Protein AF-A0A5K1BNF3-F1 (afdb_monomer_lite)

pLDDT: mean 88.6, std 6.43, range [58.69, 97.5]

Sequence (71 aa):
PRDTQYISLGDGRKLCLECLDSAIMDNDECQPLYLEIRDFYEGLNMKVEQQIPLLLVERQALNEALEGEKQ

InterPro domains:
  IPR022087 Protein DA1-like domain [PF12315] (43-70)
  IPR045218 Protein DA1-like [PTHR24209] (1-71)

Organism: NCBI:txid210225

Radius of gyration: 16.96 Å; chains: 1; bounding box: 30×46×36 Å

Secondary structure (DSSP, 8-state):
-TT--EEE-SSS-EEEGGGGGG---SHHHHHHHHHHHHHHHHHTT----S--------HHHHHHHHHHTT-

Foldseek 3Di:
DVPFDWDDPVPRDIDTPVCPVVDDDFDVSCVVVVVVVQVVCVVVVNHDPDDDDDGDDDPVVVVVVVVVVVD

Structure (mmCIF, N/CA/C/O backbone):
data_AF-A0A5K1BNF3-F1
#
_entry.id   AF-A0A5K1BNF3-F1
#
loop_
_atom_site.group_PDB
_atom_site.id
_atom_site.type_symbol
_atom_site.label_atom_id
_atom_site.label_alt_id
_atom_site.label_comp_id
_atom_site.label_asym_id
_atom_site.label_entity_id
_atom_site.label_seq_id
_atom_site.pdbx_PDB_ins_code
_atom_site.Cartn_x
_atom_site.Cartn_y
_atom_site.Cartn_z
_atom_site.occupancy
_atom_site.B_iso_or_equiv
_atom_site.auth_seq_id
_atom_site.auth_comp_id
_atom_site.auth_asym_id
_atom_site.auth_atom_id
_atom_site.pdbx_PDB_model_num
ATOM 1 N N . PRO A 1 1 ? 12.104 -19.059 -8.774 1.00 62.28 1 PRO A N 1
ATOM 2 C CA . PRO A 1 1 ? 11.528 -19.716 -9.977 1.00 62.28 1 PRO A CA 1
ATOM 3 C C . PRO A 1 1 ? 12.347 -19.317 -11.213 1.00 62.28 1 PRO A C 1
ATOM 5 O O . PRO A 1 1 ? 12.733 -18.159 -11.309 1.00 62.28 1 PRO A O 1
ATOM 8 N N . ARG A 1 2 ? 12.721 -20.262 -12.087 1.00 69.88 2 ARG A N 1
ATOM 9 C CA . ARG A 1 2 ? 13.661 -19.995 -13.198 1.00 69.88 2 ARG A CA 1
ATOM 10 C C . ARG A 1 2 ? 13.053 -19.204 -14.369 1.00 69.88 2 ARG A C 1
ATOM 12 O O . ARG A 1 2 ? 13.819 -18.697 -15.175 1.00 69.88 2 ARG A O 1
ATOM 19 N N . ASP A 1 3 ? 11.732 -19.022 -14.384 1.00 82.62 3 ASP A N 1
ATOM 20 C CA . ASP A 1 3 ? 10.991 -18.404 -15.495 1.00 82.62 3 ASP A CA 1
ATOM 21 C C . ASP A 1 3 ? 10.253 -17.109 -15.107 1.00 82.62 3 ASP A C 1
ATOM 23 O O . ASP A 1 3 ? 9.412 -16.619 -15.857 1.00 82.62 3 ASP A O 1
ATOM 27 N N . THR A 1 4 ? 10.550 -16.533 -13.937 1.00 86.94 4 THR A N 1
ATOM 28 C CA . THR A 1 4 ? 9.926 -15.273 -13.513 1.00 86.94 4 THR A CA 1
ATOM 29 C C . THR A 1 4 ? 10.346 -14.145 -14.456 1.00 86.94 4 THR A C 1
ATOM 31 O O . THR A 1 4 ? 11.530 -13.825 -14.582 1.00 86.94 4 THR A O 1
ATOM 34 N N . GLN A 1 5 ? 9.366 -13.536 -15.118 1.00 91.50 5 GLN A N 1
ATOM 35 C CA . GLN A 1 5 ? 9.565 -12.380 -15.985 1.00 91.50 5 GLN A CA 1
ATOM 36 C C . GLN A 1 5 ? 9.500 -11.082 -15.180 1.00 91.50 5 GLN A C 1
ATOM 38 O O . GLN A 1 5 ? 8.816 -11.008 -14.157 1.00 91.50 5 GLN A O 1
ATOM 43 N N . TYR A 1 6 ? 10.204 -10.055 -15.655 1.00 93.62 6 TYR A N 1
ATOM 44 C CA . TYR A 1 6 ? 10.321 -8.776 -14.963 1.00 93.62 6 TYR A CA 1
ATOM 45 C C . TYR A 1 6 ? 10.083 -7.595 -15.903 1.00 93.62 6 TYR A C 1
ATOM 47 O O . TYR A 1 6 ? 10.564 -7.600 -17.037 1.00 93.62 6 TYR A O 1
ATOM 55 N N . ILE A 1 7 ? 9.433 -6.553 -15.388 1.00 93.75 7 ILE A N 1
ATOM 56 C CA . ILE A 1 7 ? 9.343 -5.223 -15.996 1.00 93.75 7 ILE A CA 1
ATOM 57 C C . ILE A 1 7 ? 10.288 -4.255 -15.275 1.00 93.75 7 ILE A C 1
ATOM 59 O O . ILE A 1 7 ? 10.517 -4.376 -14.072 1.00 93.75 7 ILE A O 1
ATOM 63 N N . SER A 1 8 ? 10.883 -3.311 -16.006 1.00 93.88 8 SER A N 1
ATOM 64 C CA . SER A 1 8 ? 11.698 -2.249 -15.405 1.00 93.88 8 SER A CA 1
ATOM 65 C C . SER A 1 8 ? 10.825 -1.058 -15.022 1.00 93.88 8 SER A C 1
ATOM 67 O O . SER A 1 8 ? 9.986 -0.646 -15.816 1.00 93.88 8 SER A O 1
ATOM 69 N N . LEU A 1 9 ? 11.061 -0.488 -13.838 1.00 88.69 9 LEU A N 1
ATOM 70 C CA . LEU A 1 9 ? 10.315 0.667 -13.320 1.00 88.69 9 LEU A CA 1
ATOM 71 C C . LEU A 1 9 ? 10.967 2.022 -13.659 1.00 88.69 9 LEU A C 1
ATOM 73 O O . LEU A 1 9 ? 10.544 3.055 -13.160 1.00 88.69 9 LEU A O 1
ATOM 77 N N . GLY A 1 10 ? 12.021 2.038 -14.482 1.00 88.00 10 GLY A N 1
ATOM 78 C CA . GLY A 1 10 ? 12.703 3.271 -14.906 1.00 88.00 10 GLY A CA 1
ATOM 79 C C . GLY A 1 10 ? 13.722 3.843 -13.909 1.00 88.00 10 GLY A C 1
ATOM 80 O O . GLY A 1 10 ? 14.604 4.590 -14.318 1.00 88.00 10 GLY A O 1
ATOM 81 N N . ASP A 1 11 ? 13.694 3.424 -12.642 1.00 86.56 11 ASP A N 1
ATOM 82 C CA . ASP A 1 11 ? 14.599 3.878 -11.570 1.00 86.56 11 ASP A CA 1
ATOM 83 C C . ASP A 1 11 ? 15.681 2.843 -11.187 1.00 86.56 11 ASP A C 1
ATOM 85 O O . ASP A 1 11 ? 16.293 2.901 -10.120 1.00 86.56 11 ASP A O 1
ATOM 89 N N . GLY A 1 12 ? 15.907 1.855 -12.057 1.00 89.81 12 GLY A N 1
ATOM 90 C CA . GLY A 1 12 ? 16.825 0.739 -11.818 1.00 89.81 12 GLY A CA 1
ATOM 91 C C . GLY A 1 12 ? 16.207 -0.432 -11.047 1.00 89.81 12 GLY A C 1
ATOM 92 O O . GLY A 1 12 ? 16.795 -1.519 -11.038 1.00 89.81 12 GLY A O 1
ATOM 93 N N . ARG A 1 13 ? 15.006 -0.275 -10.472 1.00 90.12 13 ARG A N 1
ATOM 94 C CA . ARG A 1 13 ? 14.240 -1.400 -9.924 1.00 90.12 13 ARG A CA 1
ATOM 95 C C . ARG A 1 13 ? 13.558 -2.198 -11.035 1.00 90.12 13 ARG A C 1
ATOM 97 O O . ARG A 1 13 ? 13.322 -1.729 -12.156 1.00 90.12 13 ARG A O 1
ATOM 104 N N . LYS A 1 14 ? 13.250 -3.449 -10.698 1.00 93.69 14 LYS A N 1
ATOM 105 C CA . LYS A 1 14 ? 12.503 -4.381 -11.539 1.00 93.69 14 LYS A CA 1
ATOM 106 C C . LYS A 1 14 ? 11.390 -5.013 -10.718 1.00 93.69 14 LYS A C 1
ATOM 108 O O . LYS A 1 14 ? 11.636 -5.421 -9.585 1.00 93.69 14 LYS A O 1
ATOM 113 N N . LEU A 1 15 ? 10.205 -5.118 -11.302 1.00 93.50 15 LEU A N 1
ATOM 114 C CA . LEU A 1 15 ? 9.040 -5.756 -10.700 1.00 93.50 15 LEU A CA 1
ATOM 115 C C . LEU A 1 15 ? 8.747 -7.057 -11.439 1.00 93.50 15 LEU A C 1
ATOM 117 O O . LEU A 1 15 ? 8.861 -7.105 -12.663 1.00 93.50 15 LEU A O 1
ATOM 121 N N . CYS A 1 16 ? 8.423 -8.121 -10.708 1.00 94.44 16 CYS A N 1
ATOM 122 C CA . CYS A 1 16 ? 8.037 -9.377 -11.337 1.00 94.44 16 CYS A CA 1
ATOM 123 C C . CYS A 1 16 ? 6.645 -9.243 -11.972 1.00 94.44 16 CYS A C 1
ATOM 125 O O . CYS A 1 16 ? 5.806 -8.535 -11.424 1.00 94.44 16 CYS A O 1
ATOM 127 N N . LEU A 1 17 ? 6.376 -9.898 -13.104 1.00 91.44 17 LEU A N 1
ATOM 128 C CA . LEU A 1 17 ? 5.062 -9.762 -13.753 1.00 91.44 17 LEU A CA 1
ATOM 129 C C . LEU A 1 17 ? 3.922 -10.285 -12.871 1.00 91.44 17 LEU A C 1
ATOM 131 O O . LEU A 1 17 ? 2.885 -9.645 -12.788 1.00 91.44 17 LEU A O 1
ATOM 135 N N . GLU A 1 18 ? 4.145 -11.380 -12.144 1.00 91.38 18 GLU A N 1
ATOM 136 C CA . GLU A 1 18 ? 3.190 -11.920 -11.160 1.00 91.38 18 GLU A CA 1
ATOM 137 C C . GLU A 1 18 ? 2.930 -10.949 -9.992 1.00 91.38 18 GLU A C 1
ATOM 139 O O . GLU A 1 18 ? 1.933 -11.067 -9.292 1.00 91.38 18 GLU A O 1
ATOM 144 N N . CYS A 1 19 ? 3.831 -9.988 -9.771 1.00 92.12 19 CYS A N 1
ATOM 145 C CA . CYS A 1 19 ? 3.752 -9.012 -8.693 1.00 92.12 19 CYS A CA 1
ATOM 146 C C . CYS A 1 19 ? 2.973 -7.755 -9.104 1.00 92.12 19 CYS A C 1
ATOM 148 O O . CYS A 1 19 ? 2.673 -6.953 -8.226 1.00 92.12 19 CYS A O 1
ATOM 150 N N . LEU A 1 20 ? 2.691 -7.546 -10.399 1.00 88.38 20 LEU A N 1
ATOM 151 C CA . LEU A 1 20 ? 1.988 -6.350 -10.886 1.00 88.38 20 LEU A CA 1
ATOM 152 C C . LEU A 1 20 ? 0.615 -6.208 -10.234 1.00 88.38 20 LEU A C 1
ATOM 154 O O . LEU A 1 20 ? 0.285 -5.129 -9.763 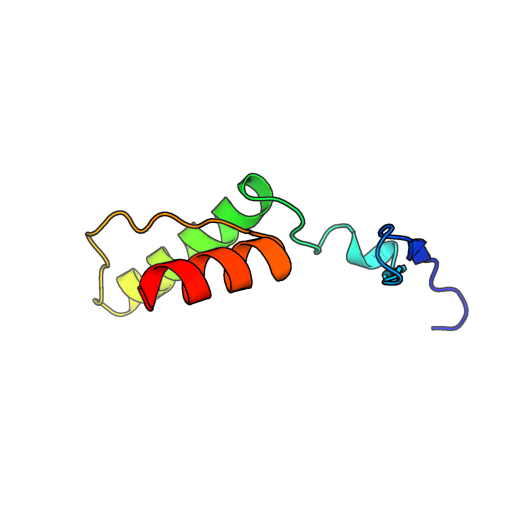1.00 88.38 20 LEU A O 1
ATOM 158 N N . ASP A 1 21 ? -0.117 -7.313 -10.115 1.00 86.12 21 ASP A N 1
ATOM 159 C CA . ASP A 1 21 ? -1.472 -7.334 -9.552 1.00 86.12 21 ASP A CA 1
ATOM 160 C C . ASP A 1 21 ? -1.515 -7.027 -8.046 1.00 86.12 21 ASP A C 1
ATOM 162 O O . ASP A 1 21 ? -2.580 -6.808 -7.479 1.00 86.12 21 ASP A O 1
ATOM 166 N N . SER A 1 22 ? -0.367 -7.077 -7.368 1.00 88.25 22 SER A N 1
ATOM 167 C CA . SER A 1 22 ? -0.246 -6.823 -5.926 1.00 88.25 22 SER A CA 1
ATOM 168 C C . SER A 1 22 ? 0.613 -5.601 -5.605 1.00 88.25 22 SER A C 1
ATOM 170 O O . SER A 1 22 ? 0.781 -5.261 -4.434 1.00 88.25 22 SER A O 1
ATOM 172 N N . ALA A 1 23 ? 1.210 -4.971 -6.614 1.00 90.31 23 ALA A N 1
ATOM 173 C CA . ALA A 1 23 ? 1.994 -3.768 -6.421 1.00 90.31 23 ALA A CA 1
ATOM 174 C C . ALA A 1 23 ? 1.048 -2.579 -6.245 1.00 90.31 23 ALA A C 1
ATOM 176 O O . ALA A 1 23 ? 0.089 -2.440 -6.989 1.00 90.31 23 ALA A O 1
ATOM 177 N N . ILE A 1 24 ? 1.353 -1.720 -5.274 1.00 89.06 24 ILE A N 1
ATOM 178 C CA . ILE A 1 24 ? 0.692 -0.425 -5.107 1.00 89.06 24 ILE A CA 1
ATOM 179 C C . ILE A 1 24 ? 1.644 0.621 -5.681 1.00 89.06 24 ILE A C 1
ATOM 181 O O . ILE A 1 24 ? 2.745 0.812 -5.152 1.00 89.06 24 ILE A O 1
ATOM 185 N N . MET A 1 25 ? 1.257 1.246 -6.787 1.00 86.94 25 MET A N 1
ATOM 186 C CA . MET A 1 25 ? 2.088 2.181 -7.546 1.00 86.94 25 MET A CA 1
ATOM 187 C C . MET A 1 25 ? 1.510 3.598 -7.607 1.00 86.94 25 MET A C 1
ATOM 189 O O . MET A 1 25 ? 2.251 4.521 -7.948 1.00 86.94 25 MET A O 1
ATOM 193 N N . ASP A 1 26 ? 0.250 3.797 -7.216 1.00 86.94 26 ASP A N 1
ATOM 194 C CA . ASP A 1 26 ? -0.365 5.121 -7.103 1.00 86.94 26 ASP A CA 1
ATOM 195 C C . ASP A 1 26 ? -1.267 5.284 -5.859 1.00 86.94 26 ASP A C 1
ATOM 197 O O . ASP A 1 26 ? -1.414 4.386 -5.025 1.00 86.94 26 ASP A O 1
ATOM 201 N N . ASN A 1 27 ? -1.815 6.493 -5.692 1.00 87.62 27 ASN A N 1
ATOM 202 C CA . ASN A 1 27 ? -2.674 6.843 -4.558 1.00 87.62 27 ASN A CA 1
ATOM 203 C C . ASN A 1 27 ? -4.015 6.102 -4.573 1.00 87.62 27 ASN A C 1
ATOM 205 O O . ASN A 1 27 ? -4.524 5.755 -3.506 1.00 87.62 27 ASN A O 1
ATOM 209 N N 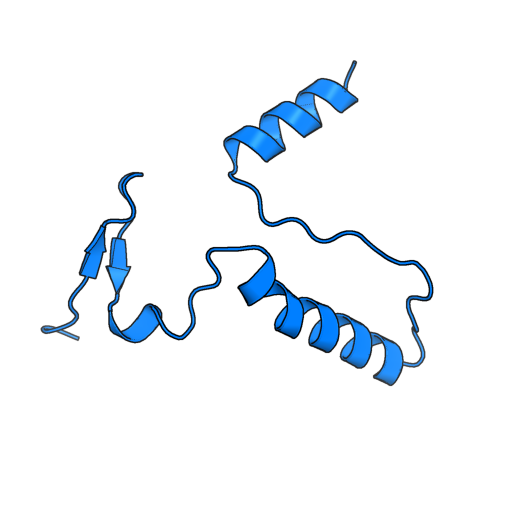. ASP A 1 28 ? -4.579 5.869 -5.756 1.00 88.00 28 ASP A N 1
ATOM 210 C CA . ASP A 1 28 ? -5.901 5.270 -5.908 1.00 88.00 28 ASP A CA 1
ATOM 211 C C . ASP A 1 28 ? -5.840 3.775 -5.563 1.00 88.00 28 ASP A C 1
ATOM 213 O O . ASP A 1 28 ? -6.703 3.265 -4.845 1.00 88.00 28 ASP A O 1
ATOM 217 N N . GLU A 1 29 ? -4.765 3.092 -5.967 1.00 89.25 29 GLU A N 1
ATOM 218 C CA . GLU A 1 29 ? -4.462 1.705 -5.593 1.00 89.25 29 GLU A CA 1
ATOM 219 C C . GLU A 1 29 ? -4.208 1.533 -4.087 1.00 89.25 29 GLU A C 1
ATOM 221 O O . GLU A 1 29 ? -4.432 0.455 -3.534 1.00 89.25 29 GLU A O 1
ATOM 226 N N . CYS A 1 30 ? -3.769 2.587 -3.394 1.00 89.19 30 CYS A N 1
ATOM 227 C CA . CYS A 1 30 ? -3.524 2.551 -1.951 1.00 89.19 30 CYS A CA 1
ATOM 228 C C . CYS A 1 30 ? -4.797 2.787 -1.115 1.00 89.19 30 CYS A C 1
ATOM 230 O O . CYS A 1 30 ? -4.854 2.433 0.067 1.00 89.19 30 CYS A O 1
ATOM 232 N N . GLN A 1 31 ? -5.847 3.357 -1.716 1.00 87.62 31 GLN A N 1
ATOM 233 C CA . GLN A 1 31 ? -7.090 3.702 -1.023 1.00 87.62 31 GLN A CA 1
ATOM 234 C C . GLN A 1 31 ? -7.775 2.498 -0.339 1.00 87.62 31 GLN A C 1
ATOM 236 O O . GLN A 1 31 ? -8.207 2.656 0.808 1.00 87.62 31 GLN A O 1
ATOM 241 N N . PRO A 1 32 ? -7.869 1.298 -0.955 1.00 90.31 32 PRO A N 1
ATOM 242 C CA . PRO A 1 32 ? -8.414 0.116 -0.286 1.00 90.31 32 PRO A CA 1
ATOM 243 C C . PRO A 1 32 ? -7.636 -0.256 0.982 1.00 90.31 32 PRO A C 1
ATOM 245 O O . PRO A 1 32 ? -8.245 -0.454 2.031 1.00 90.31 32 PRO A O 1
ATOM 248 N N . LEU A 1 33 ? -6.299 -0.248 0.922 1.00 87.69 33 LEU A N 1
ATOM 249 C CA . LEU A 1 33 ? -5.440 -0.543 2.073 1.00 87.69 33 LEU A CA 1
ATOM 250 C C . LEU A 1 33 ? -5.659 0.463 3.212 1.00 87.69 33 LEU A C 1
ATOM 252 O O . LEU A 1 33 ? -5.746 0.082 4.378 1.00 87.69 33 LEU A O 1
ATOM 256 N N . TYR A 1 34 ? -5.781 1.752 2.888 1.00 88.25 34 TYR A N 1
ATOM 257 C CA . TYR A 1 34 ? -6.073 2.785 3.883 1.00 88.25 34 TYR A CA 1
ATOM 258 C C . TYR A 1 34 ? -7.411 2.543 4.601 1.00 88.25 34 TYR A C 1
ATOM 260 O O . TYR A 1 34 ? -7.495 2.677 5.826 1.00 88.25 34 TYR A O 1
ATOM 268 N N . LEU A 1 35 ? -8.450 2.159 3.855 1.00 90.62 35 LEU A N 1
ATOM 269 C CA . LEU A 1 35 ? -9.756 1.830 4.426 1.00 90.62 35 LEU A CA 1
ATOM 270 C C . LEU A 1 35 ? -9.673 0.596 5.333 1.00 90.62 35 LEU A C 1
ATOM 272 O O . LEU A 1 35 ? -10.170 0.649 6.455 1.00 90.62 35 LEU A O 1
ATOM 276 N N . GLU A 1 36 ? -8.977 -0.458 4.903 1.00 92.19 36 GLU A N 1
ATOM 277 C CA . GLU A 1 36 ? -8.768 -1.668 5.708 1.00 92.19 36 GLU A CA 1
ATOM 278 C C . GLU A 1 36 ? -8.032 -1.379 7.025 1.00 92.19 36 GLU A C 1
ATOM 280 O O . GLU A 1 36 ? -8.425 -1.884 8.078 1.00 92.19 36 GLU A O 1
ATOM 285 N N . ILE A 1 37 ? -7.001 -0.526 7.001 1.00 91.25 37 ILE A N 1
ATOM 286 C CA . ILE A 1 37 ? -6.286 -0.099 8.214 1.00 91.25 37 ILE A CA 1
ATOM 287 C C . ILE A 1 37 ? -7.238 0.621 9.174 1.00 91.25 37 ILE A C 1
ATOM 289 O O . ILE A 1 37 ? -7.228 0.354 10.378 1.00 91.25 37 ILE A O 1
ATOM 293 N N . ARG A 1 38 ? -8.073 1.533 8.666 1.00 91.69 38 ARG A N 1
ATOM 294 C CA . ARG A 1 38 ? -9.033 2.266 9.500 1.00 91.69 38 ARG A CA 1
ATOM 295 C C . ARG A 1 38 ? -10.062 1.323 10.121 1.00 91.69 38 ARG A C 1
ATOM 297 O O . ARG A 1 38 ? -10.318 1.417 11.321 1.00 91.69 38 ARG A O 1
ATOM 304 N N . ASP A 1 39 ? -10.604 0.411 9.323 1.00 94.06 39 ASP A N 1
ATOM 305 C CA . ASP A 1 39 ? -11.608 -0.554 9.764 1.00 94.06 39 ASP A CA 1
ATOM 306 C C . ASP A 1 39 ? -11.015 -1.528 10.805 1.00 94.06 39 ASP A C 1
ATOM 308 O O . ASP A 1 39 ? -11.678 -1.865 11.790 1.00 94.06 39 ASP A O 1
ATOM 312 N N . PHE A 1 40 ? -9.735 -1.902 10.669 1.00 94.88 40 PHE A N 1
ATOM 313 C CA . PHE A 1 40 ? -8.996 -2.668 11.678 1.00 94.88 40 PHE A CA 1
ATOM 314 C C . PHE A 1 40 ? -8.948 -1.948 13.036 1.00 94.88 40 PHE A C 1
ATOM 316 O O . PHE A 1 40 ? -9.282 -2.546 14.061 1.00 94.88 40 PHE A O 1
ATOM 323 N N . TYR A 1 41 ? -8.582 -0.661 13.067 1.00 94.56 41 TYR A N 1
ATOM 324 C CA . TYR A 1 41 ? -8.546 0.115 14.314 1.00 94.56 41 TYR A CA 1
ATOM 325 C C . TYR A 1 41 ? -9.939 0.393 14.886 1.00 94.56 41 TYR A C 1
ATOM 327 O O . TYR A 1 41 ? -10.119 0.377 16.106 1.00 94.56 41 TYR A O 1
ATOM 3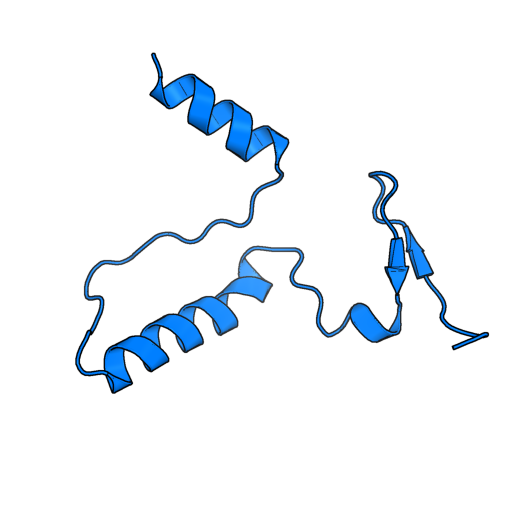35 N N . GLU A 1 42 ? -10.946 0.591 14.036 1.00 95.69 42 GLU A N 1
ATOM 336 C CA . GLU A 1 42 ? -12.337 0.685 14.480 1.00 95.69 42 GLU A CA 1
ATOM 337 C C . GLU A 1 42 ? -12.787 -0.616 15.166 1.00 95.69 42 GLU A C 1
ATOM 339 O O . GLU A 1 42 ? -13.375 -0.560 16.248 1.00 95.69 42 GLU A O 1
ATOM 344 N N . GLY A 1 43 ? -12.403 -1.783 14.633 1.00 96.88 43 GLY A N 1
ATOM 345 C CA . GLY A 1 43 ? -12.632 -3.090 15.261 1.00 96.88 43 GLY A CA 1
ATOM 346 C C . GLY A 1 43 ? -11.955 -3.272 16.628 1.00 96.88 43 GLY A C 1
ATOM 347 O O . GLY A 1 43 ? -12.430 -4.058 17.448 1.00 96.88 43 GLY A O 1
ATOM 348 N N . LEU A 1 44 ? -10.892 -2.513 16.916 1.00 97.50 44 LEU A N 1
ATOM 349 C CA . LEU A 1 44 ? -10.226 -2.456 18.227 1.00 97.50 44 LEU A CA 1
ATOM 350 C C . LEU A 1 44 ? -10.839 -1.417 19.180 1.00 97.50 44 LEU A C 1
ATOM 352 O O . LEU A 1 44 ? -10.276 -1.150 20.242 1.00 97.50 44 LEU A O 1
ATOM 356 N N . ASN A 1 45 ? -11.977 -0.820 18.818 1.00 96.12 45 ASN A N 1
ATOM 357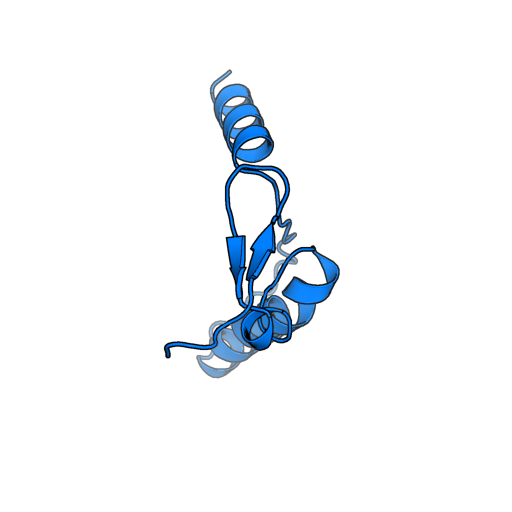 C CA . ASN A 1 45 ? -12.590 0.295 19.539 1.00 96.12 45 ASN A CA 1
ATOM 358 C C . ASN A 1 45 ? -11.659 1.527 19.631 1.00 96.12 45 ASN A C 1
ATOM 360 O O . ASN A 1 45 ? -11.706 2.293 20.594 1.00 96.12 45 ASN A O 1
ATOM 364 N N . MET A 1 46 ? -10.807 1.711 18.618 1.00 95.50 46 MET A N 1
ATOM 365 C CA . MET A 1 46 ? -9.852 2.813 18.467 1.00 95.50 46 MET A CA 1
ATOM 366 C C . MET A 1 46 ? -10.154 3.607 17.192 1.00 95.50 46 MET A C 1
ATOM 368 O O . MET A 1 46 ? -9.285 3.825 16.349 1.00 95.50 46 MET A O 1
ATOM 372 N N . LYS A 1 47 ? -11.415 4.009 17.016 1.00 93.06 47 LYS A N 1
ATOM 373 C CA . LYS A 1 47 ? -11.853 4.714 15.811 1.00 93.06 47 LYS A CA 1
ATOM 374 C C . LYS A 1 47 ? -11.052 6.004 15.600 1.00 93.06 47 LYS A C 1
ATOM 376 O O . LYS A 1 47 ? -11.026 6.880 16.461 1.00 93.06 47 LYS A O 1
ATOM 381 N N . VAL A 1 48 ? -10.445 6.130 14.423 1.00 87.94 48 VAL A N 1
ATOM 382 C CA . VAL A 1 48 ? -9.771 7.357 13.983 1.00 87.94 48 VAL A CA 1
ATOM 383 C C . VAL A 1 48 ? -10.811 8.253 13.307 1.00 87.94 48 VAL A C 1
ATOM 385 O O . VAL A 1 48 ? -11.214 8.000 12.176 1.00 87.94 48 VAL A O 1
ATOM 388 N N . GLU A 1 49 ? -11.291 9.278 14.015 1.00 89.12 49 GLU A N 1
ATOM 389 C CA . GLU A 1 49 ? -12.319 10.202 13.495 1.00 89.12 49 GLU A CA 1
ATOM 390 C C . GLU A 1 49 ? -11.754 11.264 12.544 1.00 89.12 49 GLU A C 1
ATOM 392 O O . GLU A 1 49 ? -12.475 11.826 11.717 1.00 89.12 49 GLU A O 1
ATOM 397 N N . GLN A 1 50 ? -10.457 11.545 12.653 1.00 88.00 50 GLN A N 1
ATOM 398 C CA . GLN A 1 50 ? -9.785 12.509 11.797 1.00 88.00 50 GLN A CA 1
ATOM 399 C C . GLN A 1 50 ? -9.626 11.950 10.381 1.00 88.00 50 GLN A C 1
ATOM 401 O O . GLN A 1 50 ? -9.181 10.819 10.191 1.00 88.00 50 GLN A O 1
ATOM 406 N N . GLN A 1 51 ? -9.916 12.773 9.372 1.00 82.31 51 GLN A N 1
ATOM 407 C CA . GLN A 1 51 ? -9.489 12.478 8.008 1.00 82.31 51 GLN A CA 1
ATOM 408 C C . GLN A 1 51 ? -7.978 12.682 7.905 1.00 82.31 51 GLN A C 1
ATOM 410 O O . GLN A 1 51 ? -7.497 13.815 7.934 1.00 82.31 51 GLN A O 1
ATOM 415 N N . ILE A 1 52 ? -7.239 11.578 7.807 1.00 82.56 52 ILE A N 1
ATOM 416 C CA . ILE A 1 52 ? -5.797 11.599 7.577 1.00 82.56 52 ILE A CA 1
ATOM 417 C C . ILE A 1 52 ? -5.575 11.517 6.062 1.00 82.56 52 ILE A C 1
ATOM 419 O O . ILE A 1 52 ? -5.986 10.528 5.451 1.00 82.56 52 ILE A O 1
ATOM 423 N N . PRO A 1 53 ? -4.973 12.537 5.425 1.00 82.62 53 PRO A N 1
ATOM 424 C CA . PRO A 1 53 ? -4.615 12.444 4.018 1.00 82.62 53 PRO A CA 1
ATOM 425 C C . PRO A 1 53 ? -3.518 11.390 3.846 1.00 82.62 53 PRO A C 1
ATOM 427 O O . PRO A 1 53 ? -2.492 11.438 4.525 1.00 82.62 53 PRO A O 1
ATOM 430 N N . LEU A 1 54 ? -3.734 10.446 2.932 1.00 84.38 54 LEU A N 1
ATOM 431 C CA . LEU A 1 54 ? -2.740 9.454 2.549 1.00 84.38 54 LEU A CA 1
ATOM 432 C C . LEU A 1 54 ? -2.197 9.805 1.163 1.00 84.38 54 LEU A C 1
ATOM 434 O O . LEU A 1 54 ? -2.963 9.971 0.217 1.00 84.38 54 LEU A O 1
ATOM 438 N N . LEU A 1 55 ? -0.876 9.935 1.062 1.00 85.56 55 LEU A N 1
ATOM 439 C CA . LEU A 1 55 ? -0.179 10.239 -0.181 1.00 85.56 55 LEU A CA 1
ATOM 440 C C . LEU A 1 55 ? 0.990 9.269 -0.340 1.00 85.56 55 LEU A C 1
ATOM 442 O O . LEU A 1 55 ? 1.904 9.233 0.484 1.00 85.56 55 LEU A O 1
ATOM 446 N N . LEU A 1 56 ? 0.963 8.497 -1.416 1.00 88.00 56 LEU A N 1
ATOM 447 C CA . LEU A 1 56 ? 2.102 7.775 -1.941 1.00 88.00 56 LEU A CA 1
ATOM 448 C C . LEU A 1 56 ? 2.969 8.769 -2.717 1.00 88.00 56 LEU A C 1
ATOM 450 O O . LEU A 1 56 ? 2.544 9.363 -3.706 1.00 88.00 56 LEU A O 1
ATOM 454 N N . VAL A 1 57 ? 4.192 8.972 -2.239 1.00 88.00 57 VAL A N 1
ATOM 455 C CA . VAL A 1 57 ? 5.151 9.898 -2.841 1.00 88.00 57 VAL A CA 1
ATOM 456 C C . VAL A 1 57 ? 6.473 9.197 -3.097 1.00 88.00 57 VAL A C 1
ATOM 458 O O . VAL A 1 57 ? 6.854 8.255 -2.398 1.00 88.00 57 VAL A O 1
ATOM 461 N N . GLU A 1 58 ? 7.210 9.683 -4.091 1.00 85.75 58 GLU A N 1
ATOM 462 C CA . GLU A 1 58 ? 8.584 9.248 -4.293 1.00 85.75 58 GLU A CA 1
ATOM 463 C C . GLU A 1 58 ? 9.461 9.655 -3.103 1.00 85.75 58 GLU A C 1
ATOM 465 O O . GLU A 1 58 ? 9.272 10.698 -2.473 1.00 85.75 58 GLU A O 1
ATOM 470 N N . ARG A 1 59 ? 10.491 8.848 -2.823 1.00 86.81 59 ARG A N 1
ATOM 471 C CA . ARG A 1 59 ? 11.442 9.094 -1.726 1.00 86.81 59 ARG A CA 1
ATOM 472 C C . ARG A 1 59 ? 12.051 10.499 -1.776 1.00 86.81 59 ARG A C 1
ATOM 474 O O . ARG A 1 59 ? 12.339 11.075 -0.734 1.00 86.81 59 ARG A O 1
ATOM 481 N N . GLN A 1 60 ? 12.296 11.023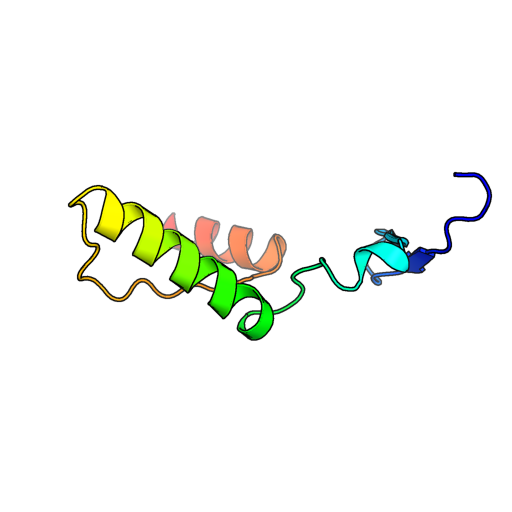 -2.974 1.00 87.81 60 GLN A N 1
ATOM 482 C CA . GLN A 1 60 ? 12.869 12.356 -3.159 1.00 87.81 60 GLN A CA 1
ATOM 483 C C . GLN A 1 60 ? 11.898 13.440 -2.690 1.00 87.81 60 GLN A C 1
ATOM 485 O O . GLN A 1 60 ? 12.274 14.226 -1.828 1.00 87.81 60 GLN A O 1
ATOM 490 N N . ALA A 1 61 ? 10.644 13.393 -3.146 1.00 89.62 61 ALA A N 1
ATOM 491 C CA . ALA A 1 61 ? 9.598 14.315 -2.711 1.00 89.62 61 ALA A CA 1
ATOM 492 C C . ALA A 1 61 ? 9.381 14.265 -1.188 1.00 89.62 61 ALA A C 1
ATOM 494 O O . ALA A 1 61 ? 9.245 15.306 -0.548 1.00 89.62 61 ALA A O 1
ATOM 495 N N . LEU A 1 62 ? 9.423 13.068 -0.587 1.00 90.12 62 LEU A N 1
ATOM 496 C CA . LEU A 1 62 ? 9.325 12.925 0.869 1.00 90.12 62 LEU A CA 1
ATOM 497 C C . LEU A 1 62 ? 10.501 13.591 1.597 1.00 90.12 62 LEU A C 1
ATOM 499 O O . LEU A 1 62 ? 10.300 14.310 2.572 1.00 90.12 62 LEU A O 1
ATOM 503 N N . ASN A 1 63 ? 11.730 13.358 1.131 1.00 89.88 63 ASN A N 1
ATOM 504 C CA . ASN A 1 63 ? 12.918 13.948 1.743 1.00 89.88 63 ASN A CA 1
ATOM 505 C C . ASN A 1 63 ? 12.929 15.477 1.607 1.00 89.88 63 ASN A C 1
ATOM 507 O O . ASN A 1 63 ? 13.297 16.163 2.554 1.00 89.88 63 ASN A O 1
ATOM 511 N N . GLU A 1 64 ? 12.518 16.009 0.455 1.00 93.50 64 GLU A N 1
ATOM 512 C CA . GLU A 1 64 ? 12.404 17.453 0.224 1.00 93.50 64 GLU A CA 1
ATOM 513 C C . GLU A 1 64 ? 11.385 18.097 1.170 1.00 93.50 64 GLU A C 1
ATOM 515 O O . GLU A 1 64 ? 11.687 19.122 1.782 1.00 93.50 64 GLU A O 1
ATOM 520 N N . ALA A 1 65 ? 10.219 17.469 1.355 1.00 90.06 65 ALA A N 1
ATOM 521 C CA . ALA A 1 65 ? 9.214 17.938 2.305 1.00 90.06 65 ALA A CA 1
ATOM 522 C C . ALA A 1 65 ? 9.753 17.959 3.748 1.00 90.06 65 ALA A C 1
ATOM 524 O O . ALA A 1 65 ? 9.623 18.968 4.438 1.00 90.06 65 ALA A O 1
ATOM 525 N N . LEU A 1 66 ? 10.429 16.886 4.180 1.00 89.50 66 LEU A N 1
ATOM 526 C CA . LEU A 1 66 ? 11.001 16.782 5.529 1.00 89.50 66 LEU A CA 1
ATOM 527 C C . LEU A 1 66 ? 12.127 17.790 5.795 1.00 89.50 66 LEU A C 1
ATOM 529 O O . LEU A 1 66 ? 12.260 18.272 6.917 1.00 89.50 66 LEU A O 1
ATOM 533 N N . GLU A 1 67 ? 12.969 18.095 4.804 1.00 93.31 67 GLU A N 1
ATOM 534 C CA . GLU A 1 67 ? 13.979 19.152 4.948 1.00 93.31 67 GLU A CA 1
ATOM 535 C C . GLU A 1 67 ? 13.338 20.546 5.014 1.00 93.31 67 GLU A C 1
ATOM 537 O O . GLU A 1 67 ? 13.825 21.399 5.755 1.00 93.31 67 GLU A O 1
ATOM 542 N N . GLY A 1 68 ? 12.226 20.769 4.304 1.00 88.56 68 GLY A N 1
ATOM 543 C CA . GLY A 1 68 ? 11.453 22.010 4.380 1.00 88.56 68 GLY A CA 1
ATOM 544 C C . GLY A 1 68 ? 10.833 22.268 5.758 1.00 88.56 68 GLY A C 1
ATOM 545 O O . GLY A 1 68 ? 10.840 23.403 6.216 1.00 88.56 68 GLY A O 1
ATOM 546 N N . GLU A 1 69 ? 10.359 21.231 6.455 1.00 85.56 69 GLU A N 1
ATOM 547 C CA . GLU A 1 69 ? 9.785 21.348 7.811 1.00 85.56 69 GLU A CA 1
ATOM 548 C C . GLU A 1 69 ? 10.821 21.649 8.907 1.00 85.56 69 GLU A C 1
ATOM 550 O O . GLU A 1 69 ? 10.462 22.042 10.017 1.00 85.56 69 GLU A O 1
ATOM 555 N N . LYS A 1 70 ? 12.113 21.450 8.623 1.00 81.06 70 LYS A N 1
ATOM 556 C CA . LYS A 1 70 ? 13.203 21.792 9.552 1.00 81.06 70 LYS A CA 1
ATOM 557 C C . LYS A 1 70 ? 13.559 23.284 9.533 1.00 81.06 70 LYS A C 1
ATOM 559 O O . LYS A 1 70 ? 14.390 23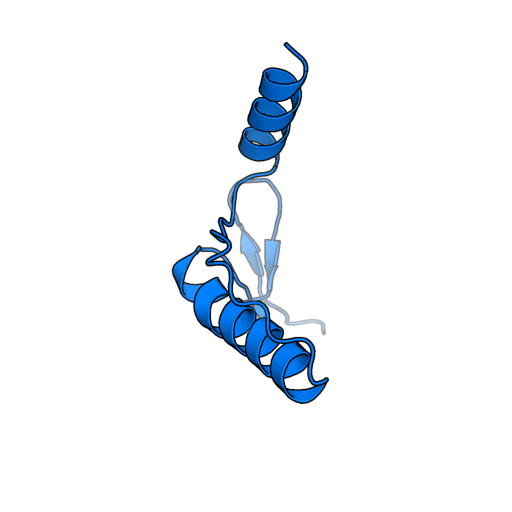.691 10.350 1.00 81.06 70 LYS A O 1
ATOM 564 N N . GLN A 1 71 ? 13.002 24.061 8.601 1.00 58.69 71 GLN A N 1
ATOM 565 C CA . GLN A 1 71 ? 13.201 25.510 8.466 1.00 58.69 71 GLN A CA 1
ATOM 566 C C . GLN A 1 71 ? 12.079 26.296 9.143 1.00 58.69 71 GLN A C 1
ATOM 568 O O . GLN A 1 71 ? 12.412 27.349 9.734 1.00 58.69 71 GLN A O 1
#